Protein AF-A0AAN8YV01-F1 (afdb_monomer_lite)

Organism: NCBI:txid194707

Radius of gyration: 16.95 Å; chains: 1; bounding box: 40×31×40 Å

pLDDT: mean 71.04, std 16.5, range [27.58, 94.31]

Secondary structure (DSSP, 8-state):
--EEEEEEEBS-TTS--EEEEEEE-TT--TTHHHHHHHHHHHHHHHHHHHHHHGGGG--TT----HHHHHHHH-TTPPP-HHHHHHHHHHTTSSSSHHHHHHHHHHHS-HHHH--S-TTTSPBHHHHHHHHHHTT-EEEES-GGGS-TT-TTHHHHHHHHHH-----

InterPro domains:
  IPR052018 PHP domain-containing protein [PTHR42924] (16-151)

Structure (mmCIF, N/CA/C/O backbone):
data_AF-A0AAN8YV01-F1
#
_entry.id   AF-A0AAN8YV01-F1
#
loop_
_atom_site.group_PDB
_atom_site.id
_atom_site.type_symbol
_atom_site.label_atom_id
_atom_site.label_alt_id
_atom_site.label_comp_id
_atom_site.label_asym_id
_atom_site.label_entity_id
_atom_site.label_seq_id
_atom_site.pdbx_PDB_ins_code
_atom_site.Cartn_x
_atom_site.Cartn_y
_atom_site.Cartn_z
_atom_site.occupancy
_atom_site.B_iso_or_equiv
_atom_site.auth_seq_id
_atom_site.auth_comp_id
_atom_site.auth_asym_id
_atom_site.auth_atom_id
_atom_site.pdbx_PDB_model_num
ATOM 1 N N . MET A 1 1 ? -10.410 -17.087 11.597 1.00 59.94 1 MET A N 1
ATOM 2 C CA . MET A 1 1 ? -9.368 -16.566 10.686 1.00 59.94 1 MET A CA 1
ATOM 3 C C . MET A 1 1 ? -9.297 -15.064 10.915 1.00 59.94 1 MET A C 1
ATOM 5 O O . MET A 1 1 ? -10.350 -14.443 10.918 1.00 59.94 1 MET A O 1
ATOM 9 N N . TYR A 1 2 ? -8.123 -14.518 11.230 1.00 68.31 2 TYR A N 1
ATOM 10 C CA . TYR A 1 2 ? -7.942 -13.075 11.437 1.00 68.31 2 TYR A CA 1
ATOM 11 C C . TYR A 1 2 ? -7.810 -12.373 10.084 1.00 68.31 2 TYR A C 1
ATOM 13 O O . TYR A 1 2 ? -7.248 -12.952 9.154 1.00 68.31 2 TYR A O 1
ATOM 21 N N . GLN A 1 3 ? -8.306 -11.142 9.976 1.00 79.94 3 GLN A N 1
ATOM 22 C CA . GLN A 1 3 ? -8.097 -10.321 8.786 1.00 79.94 3 GLN A CA 1
ATOM 23 C C . GLN A 1 3 ? -6.844 -9.465 8.987 1.00 79.94 3 GLN A C 1
ATOM 25 O O . GLN A 1 3 ? -6.754 -8.711 9.957 1.00 79.94 3 GLN A O 1
ATOM 30 N N . LEU A 1 4 ? -5.877 -9.609 8.077 1.00 83.06 4 LEU A N 1
ATOM 31 C CA . LEU A 1 4 ? -4.610 -8.879 8.082 1.00 83.06 4 LEU A CA 1
ATOM 32 C C . LEU A 1 4 ? -4.625 -7.802 6.996 1.00 83.06 4 LEU A C 1
ATOM 34 O O . LEU A 1 4 ? -4.860 -8.102 5.826 1.00 83.06 4 LEU A O 1
ATOM 38 N N . ILE A 1 5 ? -4.328 -6.561 7.373 1.00 82.44 5 ILE A N 1
ATOM 39 C CA . ILE A 1 5 ? -4.247 -5.426 6.450 1.00 82.44 5 ILE A CA 1
ATOM 40 C C . ILE A 1 5 ? -2.871 -4.774 6.597 1.00 82.44 5 ILE A C 1
ATOM 42 O O . ILE A 1 5 ? -2.510 -4.305 7.672 1.00 82.44 5 ILE A O 1
ATOM 46 N N . ASN A 1 6 ? -2.093 -4.737 5.513 1.00 82.94 6 ASN A N 1
ATOM 47 C CA . ASN A 1 6 ? -0.796 -4.058 5.481 1.00 82.94 6 ASN A CA 1
ATOM 48 C C . ASN A 1 6 ? -0.982 -2.599 5.043 1.00 82.94 6 ASN A C 1
ATOM 50 O O . ASN A 1 6 ? -1.390 -2.325 3.912 1.00 82.94 6 ASN A O 1
ATOM 54 N N . LEU A 1 7 ? -0.678 -1.674 5.947 1.00 80.69 7 LEU A N 1
ATOM 55 C CA . LEU A 1 7 ? -0.774 -0.236 5.747 1.00 80.69 7 LEU A CA 1
ATOM 56 C C . LEU A 1 7 ? 0.629 0.350 5.619 1.00 80.69 7 LEU A C 1
ATOM 58 O O . LEU A 1 7 ? 1.485 0.143 6.473 1.00 80.69 7 LEU A O 1
ATOM 62 N N . CYS A 1 8 ? 0.853 1.127 4.565 1.00 78.50 8 CYS A N 1
ATOM 63 C CA . CYS A 1 8 ? 2.058 1.933 4.435 1.00 78.50 8 CYS A CA 1
ATOM 64 C C . CYS A 1 8 ? 1.742 3.346 4.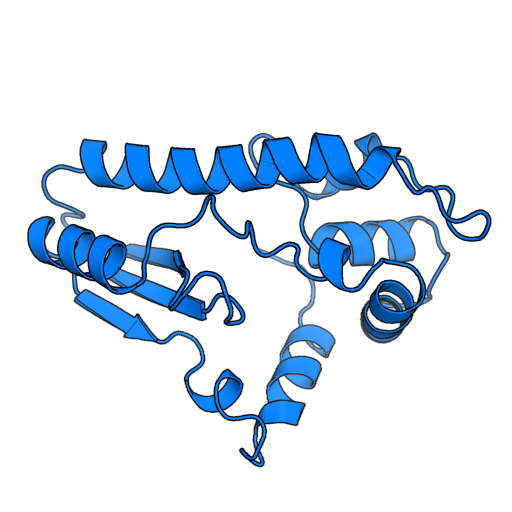934 1.00 78.50 8 CYS A C 1
ATOM 66 O O . CYS A 1 8 ? 0.864 4.002 4.372 1.00 78.50 8 CYS A O 1
ATOM 68 N N . VAL A 1 9 ? 2.443 3.792 5.970 1.00 80.12 9 VAL A N 1
ATOM 69 C CA . VAL A 1 9 ? 2.157 5.009 6.744 1.00 80.12 9 VAL A CA 1
ATOM 70 C C . VAL A 1 9 ? 3.411 5.881 6.855 1.00 80.12 9 VAL A C 1
ATOM 72 O O . VAL A 1 9 ? 4.515 5.424 6.553 1.00 80.12 9 VAL A O 1
ATOM 75 N N . GLU A 1 10 ? 3.252 7.143 7.239 1.00 79.75 10 GLU A N 1
ATOM 76 C CA . GLU A 1 10 ? 4.356 8.102 7.386 1.00 79.75 10 GLU A CA 1
ATOM 77 C C . GLU A 1 10 ? 4.517 8.523 8.846 1.00 79.75 10 GLU A C 1
ATOM 79 O O . GLU A 1 10 ? 3.542 8.867 9.498 1.00 79.75 10 GLU A O 1
ATOM 84 N N . GLU A 1 11 ? 5.742 8.477 9.371 1.00 72.12 11 GLU A N 1
ATOM 85 C CA . GLU A 1 11 ? 6.041 9.000 10.714 1.00 72.12 11 GLU A CA 1
ATOM 86 C C . GLU A 1 11 ? 6.175 10.530 10.684 1.00 72.12 11 GLU A C 1
ATOM 88 O O . GLU A 1 11 ? 5.727 11.237 11.577 1.00 72.12 11 GLU A O 1
ATOM 93 N N . SER A 1 12 ? 6.762 11.066 9.614 1.00 65.31 12 SER A N 1
ATOM 94 C CA . SER A 1 12 ? 6.763 12.496 9.318 1.00 65.31 12 SER A CA 1
ATOM 95 C C . SER A 1 12 ? 7.013 12.720 7.832 1.00 65.31 12 SER A C 1
ATOM 97 O O . SER A 1 12 ? 7.491 11.826 7.127 1.00 65.31 12 SER A O 1
ATOM 99 N N . GLU A 1 13 ? 6.794 13.949 7.360 1.00 56.88 13 GLU A N 1
ATOM 100 C CA . GLU A 1 13 ? 7.113 14.326 5.981 1.00 56.88 13 GLU A CA 1
ATOM 101 C C . GLU A 1 13 ? 8.600 14.165 5.637 1.00 56.88 13 GLU A C 1
ATOM 103 O O . GLU A 1 13 ? 8.947 14.228 4.461 1.00 56.88 13 GLU A O 1
ATOM 108 N N . LEU A 1 14 ? 9.490 13.965 6.617 1.00 48.53 14 LEU A N 1
ATOM 109 C CA . LEU A 1 14 ? 10.942 13.886 6.442 1.00 48.53 14 LEU A CA 1
ATOM 110 C C . LEU A 1 14 ? 11.513 12.459 6.499 1.00 48.53 14 LEU A C 1
ATOM 112 O O . LEU A 1 14 ? 12.652 12.262 6.073 1.00 48.53 14 LEU A O 1
ATOM 116 N N . VAL A 1 15 ? 10.732 11.476 6.953 1.00 60.47 15 VAL A N 1
ATOM 117 C CA . VAL A 1 15 ? 11.187 10.100 7.218 1.00 60.47 15 VAL A CA 1
ATOM 118 C C . VAL A 1 15 ? 10.677 9.135 6.143 1.00 60.47 15 VAL A C 1
ATOM 120 O O . VAL A 1 15 ? 9.657 9.369 5.491 1.00 60.47 15 VAL A O 1
ATOM 123 N N . GLU A 1 16 ? 11.424 8.055 5.900 1.00 63.16 16 GLU A N 1
ATOM 124 C CA . GLU A 1 16 ? 10.964 6.992 5.008 1.00 63.16 16 GLU A CA 1
ATOM 125 C C . GLU A 1 16 ? 9.678 6.352 5.555 1.00 63.16 16 GLU A C 1
ATOM 127 O O . GLU A 1 16 ? 9.561 6.101 6.751 1.00 63.16 16 GLU A O 1
ATOM 132 N N . PRO A 1 17 ? 8.689 6.076 4.695 1.00 71.50 17 PRO A N 1
ATOM 133 C CA . PRO A 1 17 ? 7.427 5.526 5.152 1.00 71.50 17 PRO A CA 1
ATOM 134 C C . PRO A 1 17 ? 7.602 4.107 5.687 1.00 71.50 17 PRO A C 1
ATOM 136 O O . PRO A 1 17 ? 8.319 3.287 5.108 1.00 71.50 17 PRO A O 1
ATOM 139 N N . VAL A 1 18 ? 6.864 3.803 6.746 1.00 77.12 18 VAL A N 1
ATOM 140 C CA . VAL A 1 18 ? 6.913 2.524 7.448 1.00 77.12 18 VAL A CA 1
ATOM 141 C C . VAL A 1 18 ? 5.693 1.675 7.109 1.00 77.12 18 VAL A C 1
ATOM 143 O O . VAL A 1 18 ? 4.671 2.171 6.634 1.00 77.12 18 VAL A O 1
ATOM 146 N N . HIS A 1 19 ? 5.797 0.368 7.321 1.00 81.31 19 HIS A N 1
ATOM 147 C CA . HIS A 1 19 ? 4.681 -0.554 7.134 1.00 81.31 19 HIS A CA 1
ATOM 148 C C . HIS A 1 19 ? 4.161 -1.020 8.486 1.00 81.31 19 HIS A C 1
ATOM 150 O O . HIS A 1 19 ? 4.920 -1.599 9.259 1.00 81.31 19 HIS A O 1
ATOM 156 N N . ILE A 1 20 ? 2.873 -0.817 8.747 1.00 86.69 20 ILE A N 1
ATOM 157 C CA . ILE A 1 20 ? 2.178 -1.374 9.907 1.00 86.69 20 ILE A CA 1
ATOM 158 C C . ILE A 1 20 ? 1.191 -2.450 9.448 1.00 86.69 20 ILE A C 1
ATOM 160 O O . ILE A 1 20 ? 0.563 -2.350 8.394 1.00 86.69 20 ILE A O 1
ATOM 164 N N . LEU A 1 21 ? 1.068 -3.503 10.241 1.00 89.38 21 LEU A N 1
ATOM 165 C CA . LEU A 1 21 ? 0.111 -4.581 10.075 1.00 89.38 21 LEU A CA 1
ATOM 166 C C . LEU A 1 21 ? -1.054 -4.341 11.026 1.00 89.38 21 LEU A C 1
ATOM 168 O O . LEU A 1 21 ? -0.854 -4.304 12.236 1.00 89.38 21 LEU A O 1
ATOM 172 N N . ALA A 1 22 ? -2.251 -4.188 10.474 1.00 91.94 22 ALA A N 1
ATOM 173 C CA . ALA A 1 22 ? -3.493 -4.115 11.222 1.00 91.94 22 ALA A CA 1
ATOM 174 C C . ALA A 1 22 ? -4.155 -5.494 11.256 1.00 91.94 22 ALA A C 1
ATOM 176 O O . ALA A 1 22 ? -4.388 -6.109 10.211 1.00 91.94 22 ALA A O 1
ATOM 177 N N . PHE A 1 23 ? -4.464 -5.961 12.458 1.00 92.06 23 PHE A N 1
ATOM 178 C CA . PHE A 1 23 ? -5.104 -7.244 12.702 1.00 92.06 23 PHE A CA 1
ATOM 179 C C . PHE A 1 23 ? -6.513 -7.033 13.237 1.00 92.06 23 PHE A C 1
ATOM 181 O O . PHE A 1 23 ? -6.711 -6.301 14.207 1.00 92.06 23 PHE A O 1
ATOM 188 N N . TYR A 1 24 ? -7.472 -7.734 12.642 1.00 91.94 24 TYR A N 1
ATOM 189 C CA . TYR A 1 24 ? -8.857 -7.776 13.098 1.00 91.94 24 TYR A CA 1
ATOM 190 C C . TYR A 1 24 ? -9.282 -9.203 13.405 1.00 91.94 24 TYR A C 1
ATOM 192 O O . TYR A 1 24 ? -8.779 -10.167 12.818 1.00 91.94 24 TYR A O 1
ATOM 200 N N . SER A 1 25 ? -10.254 -9.328 14.309 1.00 88.06 25 SER A N 1
ATOM 201 C CA . SER A 1 25 ? -10.942 -10.595 14.560 1.00 88.06 25 SER A CA 1
ATOM 202 C C . SER A 1 25 ? -11.638 -11.117 13.293 1.00 88.06 25 SER A C 1
ATOM 204 O O . SER A 1 25 ? -11.723 -10.431 12.274 1.00 88.06 25 SER A O 1
ATOM 206 N N . SER A 1 26 ? -12.200 -12.323 13.363 1.00 85.50 26 SER A N 1
ATOM 207 C CA . SER A 1 26 ? -12.978 -12.906 12.261 1.00 85.50 26 SER A CA 1
ATOM 208 C C . SER A 1 26 ? -14.196 -12.082 11.834 1.00 85.50 26 SER A C 1
ATOM 210 O O . SER A 1 26 ? -14.735 -12.331 10.762 1.00 85.50 26 SER A O 1
ATOM 212 N N . TRP A 1 27 ? -14.628 -11.128 12.658 1.00 84.12 27 TRP A N 1
ATOM 213 C CA . TRP A 1 27 ? -15.752 -10.235 12.375 1.00 84.12 27 TRP A CA 1
ATOM 214 C C . TRP A 1 27 ? -15.343 -8.969 11.608 1.00 84.12 27 TRP A C 1
ATOM 216 O O . TRP A 1 27 ? -16.212 -8.208 11.194 1.00 84.12 27 TRP A O 1
ATOM 226 N N . GLY A 1 28 ? -14.039 -8.761 11.385 1.00 86.88 28 GLY A N 1
ATOM 227 C CA . GLY A 1 28 ? -13.513 -7.620 10.640 1.00 86.88 28 GLY A CA 1
ATOM 228 C C . GLY A 1 28 ? -13.594 -6.283 11.395 1.00 86.88 28 GLY A C 1
ATOM 229 O O . GLY A 1 28 ? -13.889 -6.258 12.594 1.00 86.88 28 GLY A O 1
ATOM 230 N N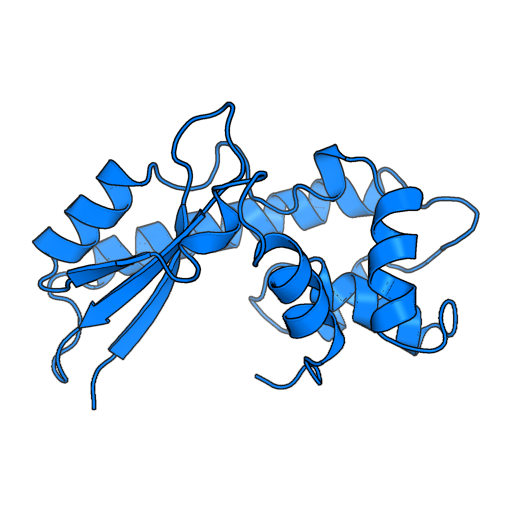 . PRO A 1 29 ? -13.280 -5.167 10.713 1.00 89.62 29 PRO A N 1
ATOM 231 C CA . PRO A 1 29 ? -13.371 -3.824 11.274 1.00 89.62 29 PRO A CA 1
ATOM 232 C C . PRO A 1 29 ? -14.824 -3.396 11.493 1.00 89.62 29 PRO A C 1
ATOM 234 O O . PRO A 1 29 ? -15.657 -3.452 10.586 1.00 89.62 29 PRO A O 1
ATOM 237 N N . THR A 1 30 ? -15.109 -2.859 12.676 1.00 86.81 30 THR A N 1
ATOM 238 C CA . THR A 1 30 ? -16.294 -2.015 12.872 1.00 86.81 30 THR A CA 1
ATOM 239 C C . THR A 1 30 ? -16.111 -0.730 12.061 1.00 86.81 30 THR A C 1
ATOM 241 O O . THR A 1 30 ? -15.000 -0.222 11.974 1.00 86.81 30 THR A O 1
ATOM 244 N N . ARG A 1 31 ? -17.165 -0.199 11.426 1.00 87.00 31 ARG A N 1
ATOM 245 C CA . ARG A 1 31 ? -17.068 0.990 10.543 1.00 87.00 31 ARG A CA 1
ATOM 246 C C . ARG A 1 31 ? -16.058 0.818 9.395 1.00 87.00 31 ARG A C 1
ATOM 248 O O . ARG A 1 31 ? -15.229 1.690 9.133 1.00 87.00 31 ARG A O 1
ATOM 255 N N . SER A 1 32 ? -16.162 -0.304 8.680 1.00 86.06 32 SER A N 1
ATOM 256 C CA . SER A 1 32 ? -15.301 -0.644 7.536 1.00 86.06 32 SER A CA 1
ATOM 257 C C . SER A 1 32 ? -15.193 0.473 6.491 1.00 86.06 32 SER A C 1
ATOM 259 O O . SER A 1 32 ? -14.134 0.650 5.902 1.00 86.06 32 SER A O 1
ATOM 261 N N . GLU A 1 33 ? -16.238 1.284 6.318 1.00 90.00 33 GLU A N 1
ATOM 262 C CA . GLU A 1 33 ? -16.264 2.411 5.381 1.00 90.00 33 GLU A CA 1
ATOM 263 C C . GLU A 1 33 ? -15.170 3.463 5.636 1.00 90.00 33 GLU A C 1
ATOM 265 O O . GLU A 1 33 ? -14.619 4.021 4.686 1.00 90.00 33 GLU A O 1
ATOM 270 N N . GLU A 1 34 ? -14.845 3.762 6.899 1.00 88.69 34 GLU A N 1
ATOM 271 C CA . GLU A 1 34 ? -13.786 4.726 7.235 1.00 88.69 34 GLU A CA 1
ATOM 272 C C . GLU A 1 34 ? -12.405 4.163 6.870 1.00 88.69 34 GLU A C 1
ATOM 274 O O . GLU A 1 34 ? -11.570 4.857 6.280 1.00 88.69 34 GLU A O 1
ATOM 279 N N . LEU A 1 35 ? -12.192 2.874 7.149 1.00 86.69 35 LEU A N 1
ATOM 280 C CA . LEU A 1 35 ? -10.969 2.164 6.789 1.00 86.69 35 LEU A CA 1
ATOM 281 C C . LEU A 1 35 ? -10.827 2.026 5.267 1.00 86.69 35 LEU A C 1
ATOM 283 O O . LEU A 1 35 ? -9.743 2.240 4.725 1.00 86.69 35 LEU A O 1
ATOM 287 N N . ASP A 1 36 ? -11.918 1.741 4.561 1.00 87.94 36 ASP A N 1
ATOM 288 C CA . ASP A 1 36 ? -11.940 1.644 3.104 1.00 87.94 36 ASP A CA 1
ATOM 289 C C . ASP A 1 36 ? -11.618 2.983 2.441 1.00 87.94 36 ASP A C 1
ATOM 291 O O . ASP A 1 36 ? -10.837 3.015 1.487 1.00 87.94 36 ASP A O 1
ATOM 295 N N . LYS A 1 37 ? -12.133 4.099 2.977 1.00 88.56 37 LYS A N 1
ATOM 296 C CA . LYS A 1 37 ? -11.768 5.453 2.529 1.00 88.56 37 LYS A CA 1
ATOM 297 C C . LYS A 1 37 ? -10.278 5.726 2.716 1.00 88.56 37 LYS A C 1
ATOM 299 O O . LYS A 1 37 ? -9.638 6.250 1.802 1.00 88.56 37 LYS A O 1
ATOM 304 N N . LEU A 1 38 ? -9.706 5.346 3.862 1.00 86.12 38 LEU A N 1
ATOM 305 C CA . LEU A 1 38 ? -8.270 5.495 4.101 1.00 86.12 38 LEU A CA 1
ATOM 306 C C . LEU A 1 38 ? -7.453 4.665 3.101 1.00 86.12 38 LEU A C 1
ATOM 308 O O . LEU A 1 38 ? -6.527 5.173 2.465 1.00 86.12 38 LEU A O 1
ATOM 312 N N . LEU A 1 39 ? -7.813 3.394 2.926 1.00 83.38 39 LEU A N 1
ATOM 313 C CA . LEU A 1 39 ? -7.133 2.500 1.996 1.00 83.38 39 LEU A CA 1
ATOM 314 C C . LEU A 1 39 ? -7.267 2.971 0.543 1.00 83.38 39 LEU A C 1
ATOM 316 O O . LEU A 1 39 ? -6.319 2.814 -0.228 1.00 83.38 39 LEU A O 1
ATOM 320 N N . ALA A 1 40 ? -8.415 3.534 0.161 1.00 83.38 40 ALA A N 1
ATOM 321 C CA . ALA A 1 40 ? -8.628 4.135 -1.151 1.00 83.38 40 ALA A CA 1
ATOM 322 C C . ALA A 1 40 ? -7.716 5.351 -1.350 1.00 83.38 40 ALA A C 1
ATOM 324 O O . ALA A 1 40 ? -6.991 5.394 -2.338 1.00 83.38 40 ALA A O 1
ATOM 325 N N . LYS A 1 41 ? -7.631 6.262 -0.369 1.00 82.38 41 LYS A N 1
ATOM 326 C CA . LYS A 1 41 ? -6.718 7.418 -0.415 1.00 82.38 41 LYS A CA 1
ATOM 327 C C . LYS A 1 41 ? -5.262 6.995 -0.632 1.00 82.38 41 LYS A C 1
ATOM 329 O O . LYS A 1 41 ? -4.575 7.575 -1.473 1.00 82.38 41 LYS A O 1
ATOM 334 N N . ILE A 1 42 ? -4.804 5.955 0.073 1.00 79.06 42 ILE A N 1
ATOM 335 C CA . ILE A 1 42 ? -3.457 5.394 -0.115 1.00 79.06 42 ILE A CA 1
ATOM 336 C C . ILE A 1 42 ? -3.302 4.859 -1.546 1.00 79.06 42 ILE A C 1
ATOM 338 O O . ILE A 1 42 ? -2.344 5.207 -2.234 1.00 79.06 42 ILE A O 1
ATOM 342 N N . ARG A 1 43 ? -4.243 4.031 -2.018 1.00 76.38 43 ARG A N 1
ATOM 343 C CA . ARG A 1 43 ? -4.206 3.442 -3.369 1.00 76.38 43 ARG A CA 1
ATOM 344 C C . ARG A 1 43 ? -4.184 4.513 -4.460 1.00 76.38 43 ARG A C 1
ATOM 346 O O . ARG A 1 43 ? -3.332 4.450 -5.347 1.00 76.38 43 ARG A O 1
ATOM 353 N N . ASP A 1 44 ? -5.060 5.504 -4.360 1.00 77.81 44 ASP A N 1
ATOM 354 C CA . ASP A 1 44 ? -5.212 6.584 -5.332 1.00 77.81 44 ASP A CA 1
ATOM 355 C C . ASP A 1 44 ? -3.987 7.497 -5.349 1.00 77.81 44 ASP A C 1
ATOM 357 O O . ASP A 1 44 ? -3.476 7.817 -6.423 1.00 77.81 44 ASP A O 1
ATOM 361 N N . GLY A 1 45 ? -3.448 7.851 -4.176 1.00 73.25 45 GLY A N 1
ATOM 362 C CA . GLY A 1 45 ? -2.202 8.613 -4.068 1.00 73.25 45 GLY A CA 1
ATOM 363 C C . GLY A 1 45 ? -1.036 7.903 -4.758 1.00 73.25 45 GLY A C 1
ATOM 364 O O . GLY A 1 45 ? -0.284 8.510 -5.529 1.00 73.25 45 GLY A O 1
ATOM 365 N N . CYS A 1 46 ? -0.931 6.588 -4.565 1.00 71.62 46 CYS A N 1
ATOM 366 C CA . CYS A 1 46 ? 0.090 5.783 -5.221 1.00 71.62 46 CYS A CA 1
ATOM 367 C C . CYS A 1 46 ? -0.148 5.651 -6.740 1.00 71.62 46 CYS A C 1
ATOM 369 O O . CYS A 1 46 ? 0.806 5.726 -7.517 1.00 71.62 46 CYS A O 1
ATOM 371 N N . TYR A 1 47 ? -1.402 5.525 -7.189 1.00 72.06 47 TYR A N 1
ATOM 372 C CA . TYR A 1 47 ? -1.750 5.452 -8.612 1.00 72.06 47 TYR A CA 1
ATOM 373 C C . TYR A 1 47 ? -1.490 6.775 -9.350 1.00 72.06 47 TYR A C 1
ATOM 375 O O . TYR A 1 47 ? -0.842 6.786 -10.400 1.00 72.06 47 TYR A O 1
ATOM 383 N N . LEU A 1 48 ? -1.932 7.904 -8.787 1.00 70.88 48 LEU A N 1
ATOM 384 C CA . LEU A 1 48 ? -1.711 9.243 -9.343 1.00 70.88 48 LEU A CA 1
ATOM 385 C C . LEU A 1 48 ? -0.218 9.546 -9.488 1.00 70.88 48 LEU A C 1
ATOM 387 O O . LEU A 1 48 ? 0.217 10.077 -10.511 1.00 70.88 48 LEU A O 1
ATOM 391 N N . ARG A 1 49 ? 0.595 9.169 -8.496 1.00 66.50 49 ARG A N 1
ATOM 392 C CA . ARG A 1 49 ? 2.043 9.392 -8.545 1.00 66.50 49 ARG A CA 1
ATOM 393 C C . ARG A 1 49 ? 2.733 8.474 -9.553 1.00 66.50 49 ARG A C 1
ATOM 395 O O . ARG A 1 49 ? 3.567 8.962 -10.313 1.00 66.50 49 ARG A O 1
ATOM 402 N N . ALA A 1 50 ? 2.342 7.201 -9.645 1.00 65.81 50 ALA A N 1
ATOM 403 C CA . ALA A 1 50 ? 2.830 6.304 -10.695 1.00 65.81 50 ALA A CA 1
ATOM 404 C C . ALA A 1 50 ? 2.524 6.856 -12.101 1.00 65.81 50 ALA A C 1
ATOM 406 O O . ALA A 1 50 ? 3.411 6.901 -12.953 1.00 65.81 50 ALA A O 1
ATOM 407 N N . LYS A 1 51 ? 1.306 7.372 -12.316 1.00 68.94 51 LYS A N 1
ATOM 408 C CA . LYS A 1 51 ? 0.905 8.015 -13.576 1.00 68.94 51 LYS A CA 1
ATOM 409 C C . LYS A 1 51 ? 1.714 9.278 -13.888 1.00 68.94 51 LYS A C 1
ATOM 411 O O . LYS A 1 51 ? 2.018 9.524 -15.048 1.00 68.94 51 LYS A O 1
ATOM 416 N N . ASN A 1 52 ? 2.066 10.073 -12.879 1.00 65.31 52 ASN A N 1
ATOM 417 C CA . ASN A 1 52 ? 2.746 11.357 -13.074 1.00 65.31 52 ASN A CA 1
ATOM 418 C C . ASN A 1 52 ? 4.273 11.253 -13.180 1.00 65.31 52 ASN A C 1
ATOM 420 O O . ASN A 1 52 ? 4.892 12.124 -13.791 1.00 65.31 52 ASN A O 1
ATOM 424 N N . VAL A 1 53 ? 4.887 10.245 -12.555 1.00 61.09 53 VAL A N 1
ATOM 425 C CA . VAL A 1 53 ? 6.350 10.137 -12.453 1.00 61.09 53 VAL A CA 1
ATOM 426 C C . VAL A 1 53 ? 6.937 9.229 -13.530 1.00 61.09 53 VAL A C 1
ATOM 428 O O . VAL A 1 53 ? 7.951 9.590 -14.120 1.00 61.09 53 VAL A O 1
ATOM 431 N N . VAL A 1 54 ? 6.296 8.100 -13.847 1.00 59.72 54 VAL A N 1
ATOM 432 C CA . VAL A 1 54 ? 6.835 7.145 -14.833 1.00 59.72 54 VAL A CA 1
ATOM 433 C C . VAL A 1 54 ? 7.007 7.761 -16.234 1.00 59.72 54 VAL A C 1
ATOM 435 O O . VAL A 1 54 ? 8.056 7.544 -16.831 1.00 59.72 54 VAL A O 1
ATOM 438 N N . PRO A 1 55 ? 6.086 8.599 -16.760 1.00 56.31 55 PRO A N 1
ATOM 439 C CA . PRO A 1 55 ? 6.270 9.205 -18.082 1.00 56.31 55 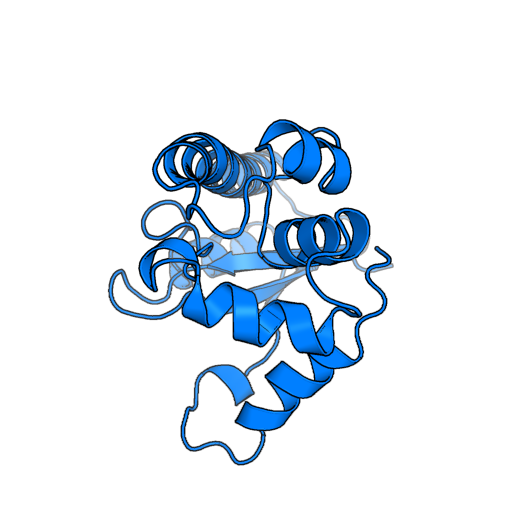PRO A CA 1
ATOM 440 C C . PRO A 1 55 ? 7.343 10.300 -18.131 1.00 56.31 55 PRO A C 1
ATOM 442 O O . PRO A 1 55 ? 7.843 10.614 -19.207 1.00 56.31 55 PRO A O 1
ATOM 445 N N . LYS A 1 56 ? 7.690 10.921 -16.992 1.00 52.97 56 LYS A N 1
ATOM 446 C CA . LYS A 1 56 ? 8.578 12.098 -16.953 1.00 52.97 56 LYS A CA 1
ATOM 447 C C . LYS A 1 56 ? 10.059 11.759 -17.116 1.00 52.97 56 LYS A C 1
ATOM 449 O O . LYS A 1 56 ? 10.865 12.675 -17.261 1.00 52.97 56 LYS A O 1
ATOM 454 N N . ARG A 1 57 ? 10.441 10.480 -17.073 1.00 52.25 57 ARG A N 1
ATOM 455 C CA . ARG A 1 57 ? 11.853 10.090 -17.121 1.00 52.25 57 ARG A CA 1
ATOM 456 C C . ARG A 1 57 ? 12.031 8.681 -17.688 1.00 52.25 57 ARG A C 1
ATOM 458 O O . ARG A 1 57 ? 12.512 7.786 -17.002 1.00 52.25 57 ARG A O 1
ATOM 465 N N . ASN A 1 58 ? 11.671 8.494 -18.960 1.00 51.97 58 ASN A N 1
ATOM 466 C CA . ASN A 1 58 ? 12.236 7.396 -19.748 1.00 51.97 58 ASN A CA 1
ATOM 467 C C . ASN A 1 58 ? 13.744 7.649 -19.844 1.00 51.97 58 ASN A C 1
ATOM 469 O O . ASN A 1 58 ? 14.193 8.462 -20.650 1.00 51.97 58 ASN A O 1
ATOM 473 N N . SER A 1 59 ? 14.521 7.016 -18.965 1.00 53.19 59 SER A N 1
ATOM 474 C CA . SER A 1 59 ? 15.971 6.994 -19.116 1.00 53.19 59 SER A CA 1
ATOM 475 C C . SER A 1 59 ? 16.282 6.377 -20.484 1.00 53.19 59 SER A C 1
ATOM 477 O O . SER A 1 59 ? 15.692 5.342 -20.808 1.00 53.19 59 SER A O 1
ATOM 479 N N . PRO A 1 60 ? 17.171 6.973 -21.298 1.00 54.66 60 PRO A N 1
ATOM 480 C CA . PRO A 1 60 ? 17.451 6.498 -22.656 1.00 54.66 60 PRO A CA 1
ATOM 481 C C . PRO A 1 60 ? 17.888 5.024 -22.708 1.00 54.66 60 PRO A C 1
ATOM 483 O O . PRO A 1 60 ? 17.719 4.374 -23.733 1.00 54.66 60 PRO A O 1
ATOM 486 N N . ASN A 1 61 ? 18.374 4.479 -21.589 1.00 56.84 61 ASN A N 1
ATOM 487 C CA . ASN A 1 61 ? 18.832 3.096 -21.482 1.00 56.84 61 ASN A CA 1
ATOM 488 C C . ASN A 1 61 ? 17.718 2.079 -21.151 1.00 56.84 61 ASN A C 1
ATOM 490 O O . ASN A 1 61 ? 17.967 0.883 -21.250 1.00 56.84 61 ASN A O 1
ATOM 494 N N . TYR A 1 62 ? 16.511 2.516 -20.759 1.00 61.97 62 TYR A N 1
ATOM 495 C CA . TYR A 1 62 ? 15.425 1.622 -20.316 1.00 61.97 62 TYR A CA 1
ATOM 496 C C . TYR A 1 62 ? 14.045 2.099 -20.801 1.00 61.97 62 TYR A C 1
ATOM 498 O O . TYR A 1 62 ? 13.228 2.565 -20.001 1.00 61.97 62 TYR A O 1
ATOM 506 N N . PRO A 1 63 ? 13.753 2.004 -22.110 1.00 61.72 63 PRO A N 1
ATOM 507 C CA . PRO A 1 63 ? 12.487 2.448 -22.684 1.00 61.72 63 PRO A CA 1
ATOM 508 C C . PRO A 1 63 ? 11.346 1.441 -22.428 1.00 61.72 63 PRO A C 1
ATOM 510 O O . PRO A 1 63 ? 10.791 0.868 -23.364 1.00 61.72 63 PRO A O 1
ATOM 513 N N . PHE A 1 64 ? 10.952 1.222 -21.169 1.00 67.88 64 PHE A N 1
ATOM 514 C CA . PHE A 1 64 ? 9.739 0.455 -20.858 1.00 67.88 64 PHE A CA 1
ATOM 515 C C . PHE A 1 64 ? 8.517 1.375 -20.728 1.00 67.88 64 PHE A C 1
ATOM 517 O O . PHE A 1 64 ? 8.569 2.454 -20.143 1.00 67.88 64 PHE A O 1
ATOM 524 N N . LYS A 1 65 ? 7.377 0.949 -21.282 1.00 71.44 65 LYS A N 1
ATOM 525 C CA . LYS A 1 65 ? 6.122 1.716 -21.229 1.00 71.44 65 LYS A CA 1
ATOM 526 C C . LYS A 1 65 ? 5.453 1.558 -19.863 1.00 71.44 65 LYS A C 1
ATOM 528 O O . LYS A 1 65 ? 5.324 0.437 -19.373 1.00 71.44 65 LYS A O 1
ATOM 533 N N . LEU A 1 66 ? 4.921 2.650 -19.302 1.00 69.50 66 LEU A N 1
ATOM 534 C CA . LEU A 1 66 ? 4.089 2.611 -18.086 1.00 69.50 66 LEU A CA 1
ATOM 535 C C . LEU A 1 66 ? 2.946 1.592 -18.210 1.00 69.50 66 LEU A C 1
ATOM 537 O O . LEU A 1 66 ? 2.657 0.877 -17.260 1.00 69.50 66 LEU A O 1
ATOM 541 N N . GLU A 1 67 ? 2.351 1.478 -19.397 1.00 77.81 67 GLU A N 1
ATOM 542 C CA . GLU A 1 67 ? 1.299 0.503 -19.709 1.00 77.81 67 GLU A CA 1
ATOM 543 C C . GLU A 1 67 ? 1.707 -0.938 -19.374 1.00 77.81 67 GLU A C 1
ATOM 545 O O . GLU A 1 67 ? 0.899 -1.700 -18.846 1.00 77.81 67 GLU A O 1
ATOM 550 N N . HIS A 1 68 ? 2.966 -1.307 -19.629 1.00 80.81 68 HIS A N 1
ATOM 551 C CA . HIS A 1 68 ? 3.480 -2.639 -19.324 1.00 80.81 68 HIS A CA 1
ATOM 552 C C . HIS A 1 68 ? 3.605 -2.854 -17.810 1.00 80.81 68 HIS A C 1
ATOM 554 O O . HIS A 1 68 ? 3.158 -3.877 -17.297 1.00 80.81 68 HIS A O 1
ATOM 560 N N . VAL A 1 69 ? 4.099 -1.854 -17.075 1.00 79.38 69 VAL A N 1
ATOM 561 C CA . VAL A 1 69 ? 4.188 -1.905 -15.605 1.00 79.38 69 VAL A CA 1
ATOM 562 C C . VAL A 1 69 ? 2.798 -1.967 -14.967 1.00 79.38 69 VAL A C 1
ATOM 564 O O . VAL A 1 69 ? 2.578 -2.730 -14.030 1.00 79.38 69 VAL A O 1
ATOM 567 N N . THR A 1 70 ? 1.837 -1.193 -15.475 1.00 78.50 70 THR A N 1
ATOM 568 C CA . THR A 1 70 ? 0.445 -1.231 -15.010 1.00 78.50 70 THR A CA 1
ATOM 569 C C . THR A 1 70 ? -0.212 -2.573 -15.323 1.00 78.50 70 THR A C 1
ATOM 571 O O . THR A 1 70 ? -0.960 -3.088 -14.494 1.00 78.50 70 THR A O 1
ATOM 574 N N . LYS A 1 71 ? 0.098 -3.180 -16.477 1.00 85.31 71 LYS A N 1
ATOM 575 C CA . LYS A 1 71 ? -0.365 -4.532 -16.814 1.00 85.31 71 LYS A CA 1
ATOM 576 C C . LYS A 1 71 ? 0.170 -5.571 -15.826 1.00 85.31 71 LYS A C 1
ATOM 578 O O . LYS A 1 71 ? -0.608 -6.404 -15.378 1.00 85.31 71 LYS A O 1
ATOM 583 N N . ILE A 1 72 ? 1.453 -5.489 -15.467 1.00 83.69 72 ILE A N 1
ATOM 584 C CA . ILE A 1 72 ? 2.079 -6.369 -14.467 1.00 83.69 72 ILE A CA 1
ATOM 585 C C . ILE A 1 72 ? 1.469 -6.155 -13.077 1.00 83.69 72 ILE A C 1
ATOM 587 O O . ILE A 1 72 ? 1.231 -7.121 -12.363 1.00 83.69 72 ILE A O 1
ATOM 591 N N . ALA A 1 73 ? 1.194 -4.907 -12.688 1.00 80.50 73 ALA A N 1
ATOM 592 C CA . ALA A 1 73 ? 0.579 -4.602 -11.395 1.00 80.50 73 ALA A CA 1
ATOM 593 C C . ALA A 1 73 ? -0.837 -5.189 -11.263 1.00 80.50 73 ALA A C 1
ATOM 595 O O . ALA A 1 73 ? -1.233 -5.612 -10.181 1.00 80.50 73 ALA A O 1
ATOM 596 N N . GLY A 1 74 ? -1.594 -5.223 -12.361 1.00 80.69 74 GLY A N 1
ATOM 597 C CA . GLY A 1 74 ? -2.975 -5.691 -12.379 1.00 80.69 74 GLY A CA 1
ATOM 598 C C . GLY A 1 74 ? -3.999 -4.576 -12.141 1.00 80.69 74 GLY A C 1
ATOM 599 O O . GLY A 1 74 ? -3.686 -3.437 -11.781 1.00 80.69 74 GLY A O 1
ATOM 600 N N . LYS A 1 75 ? -5.275 -4.892 -12.391 1.00 77.25 75 LYS A N 1
ATOM 601 C CA . LYS A 1 75 ? -6.371 -3.913 -12.341 1.00 77.25 75 LYS A CA 1
ATOM 602 C C . LYS A 1 75 ? -6.580 -3.405 -10.911 1.00 77.25 75 LYS A C 1
ATOM 604 O O . LYS A 1 75 ? -6.800 -4.190 -9.998 1.00 77.25 75 LYS A O 1
ATOM 609 N N . GLY A 1 76 ? -6.563 -2.083 -10.734 1.00 69.00 76 GLY A N 1
ATOM 610 C CA . GLY A 1 76 ? -6.771 -1.445 -9.428 1.00 69.00 76 GLY A CA 1
ATOM 611 C C . GLY A 1 76 ? -5.554 -1.491 -8.498 1.00 69.00 76 GLY A C 1
ATOM 612 O O . GLY A 1 76 ? -5.649 -1.053 -7.353 1.00 69.00 76 GLY A O 1
ATOM 613 N N . VAL A 1 77 ? -4.408 -1.983 -8.978 1.00 72.88 77 VAL A N 1
ATOM 614 C CA . VAL A 1 77 ? -3.155 -2.006 -8.223 1.00 72.88 77 VAL A CA 1
ATOM 615 C C . VAL A 1 77 ? -2.256 -0.881 -8.718 1.00 72.88 77 VAL A C 1
ATOM 617 O O . VAL A 1 77 ? -1.943 -0.771 -9.903 1.00 72.88 77 VAL A O 1
ATOM 620 N N . ALA A 1 78 ? -1.820 -0.024 -7.798 1.00 70.06 78 ALA A N 1
ATOM 621 C CA . ALA A 1 78 ? -0.842 1.004 -8.122 1.00 70.06 78 ALA A CA 1
ATOM 622 C C . ALA A 1 78 ? 0.515 0.358 -8.485 1.00 70.06 78 ALA A C 1
ATOM 624 O O . ALA A 1 78 ? 1.004 -0.488 -7.726 1.00 70.06 78 ALA A O 1
ATOM 625 N N . PRO A 1 79 ? 1.158 0.761 -9.598 1.00 72.69 79 PRO A N 1
ATOM 626 C CA . PRO A 1 79 ? 2.528 0.368 -9.912 1.00 72.69 79 PRO A CA 1
ATOM 627 C C . PRO A 1 79 ? 3.499 0.672 -8.761 1.00 72.69 79 PRO A C 1
ATOM 629 O O . PRO A 1 79 ? 3.396 1.700 -8.095 1.00 72.69 79 PRO A O 1
ATOM 632 N N . ARG A 1 80 ? 4.450 -0.235 -8.519 1.00 72.12 80 ARG A N 1
ATOM 633 C CA . ARG A 1 80 ? 5.418 -0.200 -7.408 1.00 72.12 80 ARG A CA 1
ATOM 634 C C . ARG A 1 80 ? 6.772 -0.723 -7.892 1.00 72.12 80 ARG A C 1
ATOM 636 O O . ARG A 1 80 ? 6.877 -1.214 -9.014 1.00 72.12 80 ARG A O 1
ATOM 643 N N . ARG A 1 81 ? 7.802 -0.646 -7.038 1.00 72.69 81 ARG A N 1
ATOM 644 C CA . ARG A 1 81 ? 9.189 -1.023 -7.374 1.00 72.69 81 ARG A CA 1
ATOM 645 C C . ARG A 1 81 ? 9.295 -2.468 -7.858 1.00 72.69 81 ARG A C 1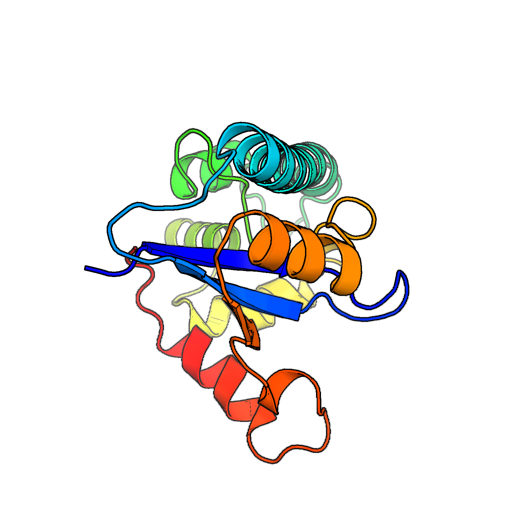
ATOM 647 O O . ARG A 1 81 ? 9.983 -2.722 -8.834 1.00 72.69 81 ARG A O 1
ATOM 654 N N . ASN A 1 82 ? 8.555 -3.384 -7.236 1.00 75.75 82 ASN A N 1
ATOM 655 C CA . ASN A 1 82 ? 8.485 -4.787 -7.648 1.00 75.75 82 ASN A CA 1
ATOM 656 C C . ASN A 1 82 ? 7.890 -4.949 -9.060 1.00 75.75 82 ASN A C 1
ATOM 658 O O . ASN A 1 82 ? 8.420 -5.722 -9.849 1.00 75.75 82 ASN A O 1
ATOM 662 N N . HIS A 1 83 ? 6.841 -4.193 -9.407 1.00 80.62 83 HIS A N 1
ATOM 663 C CA . HIS A 1 83 ? 6.245 -4.236 -10.749 1.00 80.62 83 HIS A CA 1
ATOM 664 C C . HIS A 1 83 ? 7.207 -3.682 -11.809 1.00 80.62 83 HIS A C 1
ATOM 666 O O . HIS A 1 83 ? 7.296 -4.230 -12.901 1.00 80.62 83 HIS A O 1
ATOM 672 N N . VAL A 1 84 ? 7.961 -2.626 -11.478 1.00 77.12 84 VAL A N 1
ATOM 673 C CA . VAL A 1 84 ? 9.007 -2.080 -12.361 1.00 77.12 84 VAL A CA 1
ATOM 674 C C . VAL A 1 84 ? 10.152 -3.078 -12.531 1.00 77.12 84 VAL A C 1
ATOM 676 O O . VAL A 1 84 ? 10.552 -3.349 -13.656 1.00 77.12 84 VAL A O 1
ATOM 679 N N . ALA A 1 85 ? 10.635 -3.680 -11.442 1.00 79.62 85 ALA A N 1
ATOM 680 C CA . ALA A 1 85 ? 11.678 -4.705 -11.484 1.00 79.62 85 ALA A CA 1
ATOM 681 C C . ALA A 1 85 ? 11.263 -5.884 -12.363 1.00 79.62 85 ALA A C 1
ATOM 683 O O . ALA A 1 85 ? 12.031 -6.334 -13.210 1.00 79.62 85 ALA A O 1
ATOM 684 N N . ARG A 1 86 ? 10.011 -6.326 -12.221 1.00 83.88 86 ARG A N 1
ATOM 685 C CA . ARG A 1 86 ? 9.461 -7.390 -13.050 1.00 83.88 86 ARG A CA 1
ATOM 686 C C . ARG A 1 86 ? 9.374 -6.989 -14.521 1.00 83.88 86 ARG A C 1
ATOM 688 O O . ARG A 1 86 ? 9.773 -7.777 -15.368 1.00 83.88 86 ARG A O 1
ATOM 695 N N . ALA A 1 87 ? 8.946 -5.762 -14.814 1.00 84.00 87 ALA A N 1
ATOM 696 C CA . ALA A 1 87 ? 8.931 -5.231 -16.176 1.00 84.00 87 ALA A CA 1
ATOM 697 C C . ALA A 1 87 ? 10.336 -5.196 -16.795 1.00 84.00 87 ALA A C 1
ATOM 699 O O . ALA A 1 87 ? 10.492 -5.461 -17.982 1.00 84.00 87 ALA A O 1
ATOM 700 N N . MET A 1 88 ? 11.370 -4.904 -15.998 1.00 80.25 88 MET A N 1
ATOM 701 C CA . MET A 1 88 ? 12.757 -4.914 -16.467 1.00 80.25 88 MET A CA 1
ATOM 702 C C . MET A 1 88 ? 13.258 -6.322 -16.790 1.00 80.25 88 MET A C 1
ATOM 704 O O . MET A 1 88 ? 13.966 -6.495 -17.780 1.00 80.25 88 MET A O 1
ATOM 708 N N . VAL A 1 89 ? 12.876 -7.316 -15.985 1.00 85.69 89 VAL A N 1
ATOM 709 C CA . VAL A 1 89 ? 13.189 -8.728 -16.251 1.00 85.69 89 VAL A CA 1
ATOM 710 C C . VAL A 1 89 ? 12.442 -9.218 -17.497 1.00 85.69 89 VAL A C 1
ATOM 712 O O . VAL A 1 89 ? 13.051 -9.810 -18.381 1.00 85.69 89 VAL A O 1
ATOM 715 N N . GLU A 1 90 ? 11.140 -8.934 -17.616 1.00 88.00 90 GLU A N 1
ATOM 716 C CA . GLU A 1 90 ? 10.320 -9.351 -18.769 1.00 88.00 90 GLU A CA 1
ATOM 717 C C . GLU A 1 90 ? 10.754 -8.685 -20.081 1.00 88.00 90 GLU A C 1
ATOM 719 O O . GLU A 1 90 ? 10.669 -9.300 -21.142 1.00 88.00 90 GLU A O 1
ATOM 724 N N . ALA A 1 91 ? 11.278 -7.460 -20.014 1.00 84.56 91 ALA A N 1
ATOM 725 C CA . ALA A 1 91 ? 11.864 -6.760 -21.153 1.00 84.56 91 ALA A CA 1
ATOM 726 C C . ALA A 1 91 ? 13.339 -7.131 -21.423 1.00 84.56 91 ALA A C 1
ATOM 728 O O . ALA A 1 91 ? 13.962 -6.517 -22.287 1.00 84.56 91 ALA A O 1
ATOM 729 N N . ALA A 1 92 ? 13.893 -8.115 -20.702 1.00 85.94 92 ALA A N 1
ATOM 730 C CA . ALA A 1 92 ? 15.271 -8.599 -20.827 1.00 85.94 92 ALA A CA 1
ATOM 731 C C . ALA A 1 92 ? 16.360 -7.527 -20.605 1.00 85.94 92 ALA A C 1
ATOM 733 O O . ALA A 1 92 ? 17.475 -7.649 -21.108 1.00 85.94 92 ALA A O 1
ATOM 734 N N . TYR A 1 93 ? 16.062 -6.481 -19.827 1.00 81.81 93 TYR A N 1
ATOM 735 C CA . TYR A 1 93 ? 17.055 -5.472 -19.438 1.00 81.81 93 TYR A CA 1
ATOM 736 C C . TYR A 1 93 ? 17.977 -5.942 -18.309 1.00 81.81 93 TYR A C 1
ATOM 738 O O . TYR A 1 93 ? 19.077 -5.422 -18.141 1.00 81.81 93 TYR A O 1
ATOM 746 N N . VAL A 1 94 ? 17.503 -6.891 -17.506 1.00 83.12 94 VAL A N 1
ATOM 747 C CA . VAL A 1 94 ? 18.218 -7.525 -16.394 1.00 83.12 94 VAL A CA 1
ATOM 748 C C . VAL A 1 94 ? 17.832 -9.000 -16.359 1.00 83.12 94 VAL A C 1
ATOM 750 O O . VAL A 1 94 ? 16.708 -9.352 -16.712 1.00 83.12 94 VAL A O 1
ATOM 753 N N . GLU A 1 95 ? 18.737 -9.872 -15.922 1.00 81.44 95 GLU A N 1
ATOM 754 C CA . GLU A 1 95 ? 18.509 -11.323 -15.983 1.00 81.44 95 GLU A CA 1
ATOM 755 C C . GLU A 1 95 ? 17.543 -11.806 -14.898 1.00 81.44 95 GLU A C 1
ATOM 757 O O . GLU A 1 95 ? 16.871 -12.824 -15.047 1.00 81.44 95 GLU A O 1
ATOM 762 N N . ASN A 1 96 ? 17.495 -11.105 -13.764 1.00 83.25 96 ASN A N 1
ATOM 763 C CA . ASN A 1 96 ? 16.704 -11.509 -12.610 1.00 83.25 96 ASN A CA 1
ATOM 764 C C . ASN A 1 96 ? 16.393 -10.332 -11.675 1.00 83.25 96 ASN A C 1
ATOM 766 O O . ASN A 1 96 ? 16.976 -9.250 -11.758 1.00 83.25 96 ASN A O 1
ATOM 770 N N . MET A 1 97 ? 15.483 -10.576 -10.728 1.00 78.06 97 MET A N 1
ATOM 771 C CA . MET A 1 97 ? 15.046 -9.580 -9.743 1.00 78.06 97 MET A CA 1
ATOM 772 C C . MET A 1 97 ? 16.197 -9.046 -8.876 1.00 78.06 97 MET A C 1
ATOM 774 O O . MET A 1 97 ? 16.169 -7.877 -8.496 1.00 78.06 97 MET A O 1
ATOM 778 N N . LYS A 1 98 ? 17.234 -9.856 -8.602 1.00 78.50 98 LYS A N 1
ATOM 779 C CA . LYS A 1 98 ? 18.391 -9.425 -7.796 1.00 78.50 98 LYS A CA 1
ATOM 780 C C . LYS A 1 98 ? 19.210 -8.351 -8.502 1.00 78.50 98 LYS A C 1
ATOM 782 O O . LYS A 1 98 ? 19.696 -7.440 -7.848 1.00 78.50 98 LYS A O 1
ATOM 787 N N . GLN A 1 99 ? 19.337 -8.442 -9.825 1.00 76.19 99 GLN A N 1
ATOM 788 C CA . GLN A 1 99 ? 19.975 -7.409 -10.644 1.00 76.19 99 GLN A CA 1
ATOM 789 C C . GLN A 1 99 ? 19.052 -6.198 -10.858 1.00 76.19 99 GLN A C 1
ATOM 791 O O . GLN A 1 99 ? 19.525 -5.069 -10.957 1.00 76.19 99 GLN A O 1
ATOM 796 N N . ALA A 1 100 ? 17.733 -6.410 -10.876 1.00 76.56 100 ALA A N 1
ATOM 797 C CA . ALA A 1 100 ? 16.756 -5.353 -11.117 1.00 76.56 100 ALA A CA 1
ATOM 798 C C . ALA A 1 100 ? 16.759 -4.257 -10.037 1.00 76.56 100 ALA A C 1
ATOM 800 O O . ALA A 1 100 ? 16.724 -3.076 -10.374 1.00 76.56 100 ALA A O 1
ATOM 801 N N . PHE A 1 101 ? 16.804 -4.613 -8.747 1.00 71.25 101 PHE A N 1
ATOM 802 C CA . PHE A 1 101 ? 16.708 -3.630 -7.655 1.00 71.25 101 PHE A CA 1
ATOM 803 C C . PHE A 1 101 ? 17.887 -2.636 -7.594 1.00 71.25 101 PHE A C 1
ATOM 805 O O . PHE A 1 101 ? 17.621 -1.431 -7.518 1.00 71.25 101 PHE A O 1
ATOM 812 N N . PRO A 1 102 ? 19.162 -3.069 -7.687 1.00 69.94 102 PRO A N 1
ATOM 813 C CA . PRO A 1 102 ? 20.297 -2.155 -7.806 1.00 69.94 102 PRO A CA 1
ATOM 814 C C . PRO A 1 102 ? 20.197 -1.261 -9.044 1.00 69.94 102 PRO A C 1
ATOM 816 O O . PRO A 1 102 ? 20.380 -0.048 -8.940 1.00 69.94 102 PRO A O 1
ATOM 819 N N . SER A 1 103 ? 19.825 -1.828 -10.197 1.00 66.81 103 SER A N 1
ATOM 820 C CA . SER A 1 103 ? 19.663 -1.066 -11.436 1.00 66.81 103 SER A CA 1
ATOM 821 C C . SER A 1 103 ? 18.564 -0.011 -11.312 1.00 66.81 103 SER A C 1
ATOM 823 O O . SER A 1 103 ? 18.794 1.145 -11.657 1.00 66.81 103 SER A O 1
ATOM 825 N N . ILE A 1 104 ? 17.407 -0.349 -10.731 1.00 64.88 104 ILE A N 1
ATOM 826 C CA . ILE A 1 104 ? 16.340 0.615 -10.420 1.00 64.88 104 ILE A CA 1
ATOM 827 C C . ILE A 1 104 ? 16.884 1.778 -9.592 1.00 64.88 104 ILE A C 1
ATOM 829 O O . ILE A 1 104 ? 16.588 2.922 -9.920 1.00 64.88 104 ILE A O 1
ATOM 833 N N . SER A 1 105 ? 17.700 1.495 -8.572 1.00 60.41 105 SER A N 1
ATOM 834 C CA . SER A 1 105 ? 18.331 2.509 -7.716 1.00 60.41 105 SER A CA 1
ATOM 835 C C . SER A 1 105 ? 19.208 3.504 -8.485 1.00 60.41 105 SER A C 1
ATOM 837 O O . SER A 1 105 ? 19.241 4.688 -8.164 1.00 60.41 105 SER A O 1
ATOM 839 N N . MET A 1 106 ? 19.895 3.031 -9.528 1.00 55.16 106 MET A N 1
ATOM 840 C CA . MET A 1 106 ? 20.797 3.844 -10.352 1.00 55.16 106 MET A CA 1
ATOM 841 C C . MET A 1 106 ? 20.082 4.601 -11.481 1.00 55.16 106 MET A C 1
ATOM 843 O O . MET A 1 106 ? 20.559 5.642 -11.928 1.00 55.16 106 MET A O 1
ATOM 847 N N . ILE A 1 107 ? 18.967 4.067 -11.981 1.00 52.91 107 ILE A N 1
ATOM 848 C CA . ILE A 1 107 ? 18.243 4.593 -13.151 1.00 52.91 107 ILE A CA 1
ATOM 849 C C . ILE A 1 107 ? 17.131 5.552 -12.728 1.00 52.91 107 ILE A C 1
ATOM 851 O O . ILE A 1 107 ? 16.833 6.524 -13.426 1.00 52.91 107 ILE A O 1
ATOM 855 N N . MET A 1 108 ? 16.483 5.253 -11.606 1.00 53.66 108 MET A N 1
ATOM 856 C CA . MET A 1 108 ? 15.374 6.030 -11.085 1.00 53.66 108 MET A CA 1
ATOM 857 C C . MET A 1 108 ? 15.893 7.027 -10.056 1.00 53.66 108 MET A C 1
ATOM 859 O O . MET A 1 108 ? 16.729 6.712 -9.220 1.00 53.66 108 MET A O 1
ATOM 863 N N . ASP A 1 109 ? 15.375 8.250 -10.116 1.00 50.22 109 ASP A N 1
ATOM 864 C CA . ASP A 1 109 ? 15.663 9.279 -9.121 1.00 50.22 109 ASP A CA 1
ATOM 865 C C . ASP A 1 109 ? 15.442 8.750 -7.689 1.00 50.22 109 ASP A C 1
ATOM 867 O O . ASP A 1 109 ? 14.471 8.014 -7.489 1.00 50.22 109 ASP A O 1
ATOM 871 N N . PRO A 1 110 ? 16.218 9.153 -6.668 1.00 46.31 110 PRO A N 1
ATOM 872 C CA . PRO A 1 110 ? 15.902 8.839 -5.274 1.00 46.31 110 PRO A CA 1
ATOM 873 C C . PRO A 1 110 ? 14.454 9.210 -4.897 1.00 46.31 110 PRO A C 1
ATOM 875 O O . PRO A 1 110 ? 13.785 8.460 -4.187 1.00 46.31 110 PRO A O 1
ATOM 878 N N . HIS A 1 111 ? 13.896 10.292 -5.459 1.00 40.16 111 HIS A N 1
ATOM 879 C CA . HIS A 1 111 ? 12.489 10.678 -5.279 1.00 40.16 111 HIS A CA 1
ATOM 880 C C . HIS A 1 111 ? 11.484 9.782 -6.025 1.00 40.16 111 HIS A C 1
ATOM 882 O O . HIS A 1 111 ? 10.287 9.824 -5.728 1.00 40.16 111 HIS A O 1
ATOM 888 N N . MET A 1 112 ? 11.952 8.972 -6.976 1.00 42.22 112 MET A N 1
ATOM 889 C CA . MET A 1 112 ? 11.195 7.936 -7.680 1.00 42.22 112 MET A CA 1
ATOM 890 C C . MET A 1 112 ? 11.397 6.543 -7.043 1.00 42.22 112 MET A C 1
ATOM 892 O O . MET A 1 112 ? 10.460 5.745 -7.046 1.00 42.22 112 MET A O 1
ATOM 896 N N . LEU A 1 113 ? 12.553 6.262 -6.415 1.00 43.94 113 LEU A N 1
ATOM 897 C CA . LEU A 1 113 ? 12.731 5.123 -5.493 1.00 43.94 113 LEU A CA 1
ATOM 898 C C . LEU A 1 113 ? 11.807 5.227 -4.286 1.00 43.94 113 LEU A C 1
ATOM 900 O O . LEU A 1 113 ? 11.313 4.211 -3.791 1.00 43.94 113 LEU A O 1
ATOM 904 N N . LEU A 1 114 ? 11.504 6.455 -3.876 1.00 45.28 114 LEU A N 1
ATOM 905 C CA . LEU A 1 114 ? 10.405 6.786 -2.985 1.00 45.28 114 LEU A CA 1
ATOM 906 C C . LEU A 1 114 ? 9.056 6.673 -3.721 1.00 45.28 114 LEU A C 1
ATOM 908 O O . LEU A 1 114 ? 8.213 7.561 -3.672 1.00 45.28 114 LEU A O 1
ATOM 912 N N . LEU A 1 115 ? 8.776 5.490 -4.272 1.00 48.75 115 LEU A N 1
ATOM 913 C CA . LEU A 1 115 ? 7.417 4.951 -4.451 1.00 48.75 115 LEU A CA 1
ATOM 914 C C . LEU A 1 115 ? 6.688 4.762 -3.103 1.00 48.75 115 LEU A C 1
ATOM 916 O O . LEU A 1 115 ? 5.649 4.113 -3.013 1.00 48.75 115 LEU A O 1
ATOM 920 N N . GLY A 1 116 ? 7.232 5.336 -2.031 1.00 51.97 116 GLY A N 1
ATOM 921 C CA . GLY A 1 116 ? 6.468 5.768 -0.896 1.00 51.97 116 GLY A CA 1
ATOM 922 C C . GLY A 1 116 ? 5.720 7.049 -1.237 1.00 51.97 116 GLY A C 1
ATOM 923 O O . GLY A 1 116 ? 6.327 8.060 -1.553 1.00 51.97 116 GLY A O 1
ATOM 924 N N . CYS A 1 117 ? 4.398 6.970 -1.199 1.00 52.09 117 CYS A N 1
ATOM 925 C CA . CYS A 1 117 ? 3.426 8.000 -1.545 1.00 52.09 117 CYS A CA 1
ATOM 926 C C . CYS A 1 117 ? 3.499 9.208 -0.566 1.00 52.09 117 CYS A C 1
ATOM 928 O O . CYS A 1 117 ? 2.520 9.510 0.106 1.00 52.09 117 CYS A O 1
ATOM 930 N N . ARG A 1 118 ? 4.670 9.871 -0.506 1.00 54.94 118 ARG A N 1
ATOM 931 C CA . ARG A 1 118 ? 5.063 10.950 0.416 1.00 54.94 118 ARG A CA 1
ATOM 932 C C . ARG A 1 118 ? 4.045 12.081 0.371 1.00 54.94 118 ARG A C 1
ATOM 934 O O . ARG A 1 118 ? 3.798 12.611 -0.716 1.00 54.94 118 ARG A O 1
ATOM 941 N N . GLY A 1 119 ? 3.426 12.380 1.512 1.00 57.97 119 GLY A N 1
ATOM 942 C CA . GLY A 1 119 ? 2.358 13.375 1.660 1.00 57.97 119 GLY A CA 1
ATOM 943 C C . GLY A 1 119 ? 0.948 12.897 1.278 1.00 57.97 119 GLY A C 1
ATOM 944 O O . GLY A 1 119 ? -0.007 13.659 1.379 1.00 57.97 119 GLY A O 1
ATOM 945 N N . SER A 1 120 ? 0.781 11.648 0.830 1.00 64.19 120 SER A N 1
ATOM 946 C CA . SER A 1 120 ? -0.544 11.053 0.549 1.00 64.19 120 SER A CA 1
ATOM 947 C C . SER A 1 120 ? -0.891 9.877 1.461 1.00 64.19 120 SER A C 1
ATOM 949 O O . SER A 1 120 ? -2.051 9.457 1.498 1.00 64.19 120 SER A O 1
ATOM 951 N N . LYS A 1 121 ? 0.089 9.362 2.212 1.00 74.56 121 LYS A N 1
ATOM 952 C CA . LYS A 1 121 ? -0.142 8.365 3.256 1.00 74.56 121 LYS A CA 1
ATOM 953 C C . LYS A 1 121 ? -0.619 9.043 4.538 1.00 74.56 121 LYS A C 1
ATOM 955 O O . LYS A 1 121 ? -0.244 10.184 4.790 1.00 74.56 121 LYS A O 1
ATOM 960 N N . PRO A 1 122 ? -1.450 8.360 5.335 1.00 83.44 122 PRO A N 1
ATOM 961 C CA . PRO A 1 122 ? -1.778 8.838 6.669 1.00 83.44 122 PRO A CA 1
ATOM 962 C C . PRO A 1 122 ? -0.538 8.834 7.562 1.00 83.44 122 PRO A C 1
ATOM 964 O O . PRO A 1 122 ? 0.380 8.022 7.367 1.00 83.44 122 PRO A O 1
ATOM 967 N N . LEU A 1 123 ? -0.566 9.699 8.573 1.00 87.62 123 LEU A N 1
ATOM 968 C CA . LEU A 1 123 ? 0.390 9.629 9.668 1.00 87.62 123 LEU A CA 1
ATOM 969 C C . LEU A 1 123 ? 0.224 8.307 10.428 1.00 87.62 123 LEU A C 1
ATOM 971 O O . LEU A 1 123 ? -0.880 7.751 10.490 1.00 87.62 123 LEU A O 1
ATOM 975 N N . VAL A 1 124 ? 1.316 7.791 10.996 1.00 88.00 124 VAL A N 1
ATOM 976 C CA . VAL A 1 124 ? 1.317 6.552 11.793 1.00 88.00 124 VAL A CA 1
ATOM 977 C C . VAL A 1 124 ? 0.255 6.624 12.890 1.00 88.00 124 VAL A C 1
ATOM 979 O O . VAL A 1 124 ? -0.511 5.677 13.063 1.00 88.00 124 VAL A O 1
ATOM 982 N N . GLU A 1 125 ? 0.167 7.755 13.586 1.00 89.38 125 GLU A N 1
ATOM 983 C CA . GLU A 1 125 ? -0.757 7.993 14.691 1.00 89.38 125 GLU A CA 1
ATOM 984 C C . GLU A 1 125 ? -2.212 7.977 14.219 1.00 89.38 125 GLU A C 1
ATOM 986 O O . GLU A 1 125 ? -3.059 7.340 14.844 1.00 89.38 125 GLU A O 1
ATOM 991 N N . GLU A 1 126 ? -2.504 8.632 13.093 1.00 90.25 126 GLU A N 1
ATOM 992 C CA . GLU A 1 126 ? -3.848 8.673 12.506 1.00 90.25 126 GLU A CA 1
ATOM 993 C C . GLU A 1 126 ? -4.301 7.280 12.062 1.00 90.25 126 GLU A C 1
ATOM 995 O O . GLU A 1 126 ? -5.427 6.862 12.345 1.00 90.25 126 GLU A O 1
ATOM 1000 N N . ALA A 1 127 ? -3.412 6.540 11.396 1.00 89.94 127 ALA A N 1
ATOM 1001 C CA . ALA A 1 127 ? -3.693 5.188 10.937 1.00 89.94 127 ALA A CA 1
ATOM 1002 C C . ALA A 1 127 ? -3.877 4.218 12.112 1.00 89.94 127 ALA A C 1
ATOM 1004 O O . ALA A 1 127 ? -4.826 3.434 12.114 1.00 89.94 127 ALA A O 1
ATOM 1005 N N . ALA A 1 128 ? -3.007 4.284 13.124 1.00 92.25 128 ALA A N 1
ATOM 1006 C CA . ALA A 1 128 ? -3.102 3.450 14.318 1.00 92.25 128 ALA A CA 1
ATOM 1007 C C . ALA A 1 128 ? -4.382 3.742 15.103 1.00 92.25 128 ALA A C 1
ATOM 1009 O O . ALA A 1 128 ? -5.097 2.813 15.480 1.00 92.25 128 ALA A O 1
ATOM 1010 N N . LYS A 1 129 ? -4.714 5.026 15.285 1.00 94.12 129 LYS A N 1
ATOM 1011 C CA . LYS A 1 129 ? -5.954 5.444 15.936 1.00 94.12 129 LYS A CA 1
ATOM 1012 C C . LYS A 1 129 ? -7.171 4.903 15.195 1.00 94.12 129 LYS A C 1
ATOM 1014 O O . LYS A 1 129 ? -8.034 4.314 15.834 1.00 94.12 129 LYS A O 1
ATOM 1019 N N . LEU A 1 130 ? -7.225 5.038 13.868 1.00 92.81 130 LEU A N 1
ATOM 1020 C CA . LEU A 1 130 ? -8.341 4.511 13.083 1.00 92.81 130 LEU A CA 1
ATOM 1021 C C . LEU A 1 130 ? -8.474 2.990 13.233 1.00 92.81 130 LEU A C 1
ATOM 1023 O O . LEU A 1 130 ? -9.579 2.482 13.404 1.00 92.81 130 LEU A O 1
ATOM 1027 N N . VAL A 1 131 ? -7.363 2.251 13.198 1.00 93.44 131 VAL A N 1
ATOM 1028 C CA . VAL A 1 131 ? -7.388 0.793 13.381 1.00 93.44 131 VAL A CA 1
ATOM 1029 C C . VAL A 1 131 ? -7.903 0.416 14.773 1.00 93.44 131 VAL A C 1
ATOM 1031 O O . VAL A 1 131 ? -8.749 -0.467 14.890 1.00 93.44 131 VAL A O 1
ATOM 1034 N N . HIS A 1 132 ? -7.459 1.104 15.824 1.00 94.31 132 HIS A N 1
ATOM 1035 C CA . HIS A 1 132 ? -7.946 0.861 17.185 1.00 94.31 132 HIS A CA 1
ATOM 1036 C C . HIS A 1 132 ? -9.432 1.209 17.336 1.00 94.31 132 HIS A C 1
ATOM 1038 O O . HIS A 1 132 ? -10.208 0.413 17.862 1.00 94.31 132 HIS A O 1
ATOM 1044 N N . ASP A 1 133 ? -9.848 2.354 16.799 1.00 94.06 133 ASP A N 1
ATOM 1045 C CA . ASP A 1 133 ? -11.230 2.839 16.820 1.00 94.06 133 ASP A CA 1
ATOM 1046 C C . ASP A 1 133 ? -12.196 1.917 16.052 1.00 94.06 133 ASP A C 1
ATOM 1048 O O . ASP A 1 133 ? -13.404 1.921 16.307 1.00 94.06 133 ASP A O 1
ATOM 1052 N N . THR A 1 134 ? -11.679 1.136 15.104 1.00 93.12 134 THR A N 1
ATOM 1053 C CA . THR A 1 134 ? -12.434 0.143 14.327 1.00 93.12 134 THR A CA 1
ATOM 1054 C C . THR A 1 134 ? -12.324 -1.275 14.909 1.00 93.12 134 THR A C 1
ATOM 1056 O O . THR A 1 134 ? -12.943 -2.204 14.387 1.00 93.12 134 THR A O 1
ATOM 1059 N N . GLY A 1 135 ? -11.632 -1.453 16.041 1.00 92.50 135 GLY A N 1
ATOM 1060 C CA . GLY A 1 135 ? -11.567 -2.711 16.796 1.00 92.50 135 GLY A CA 1
ATOM 1061 C C . GLY A 1 135 ? -10.412 -3.641 16.409 1.00 92.50 135 GLY A C 1
ATOM 1062 O O . GLY A 1 135 ? -10.445 -4.827 16.742 1.00 92.50 135 GLY A O 1
ATOM 1063 N N . GLY A 1 136 ? -9.414 -3.130 15.689 1.00 92.75 136 GLY A N 1
ATOM 1064 C CA . GLY A 1 136 ? -8.180 -3.842 15.373 1.00 92.75 136 GLY A CA 1
ATOM 1065 C C . GLY A 1 136 ? -7.015 -3.447 16.281 1.00 92.75 136 GLY A C 1
ATOM 1066 O O . GLY A 1 136 ? -7.127 -2.560 17.124 1.00 92.75 136 GLY A O 1
ATOM 1067 N N . PHE A 1 137 ? -5.865 -4.085 16.079 1.00 93.75 137 PHE A N 1
ATOM 1068 C CA . PHE A 1 137 ? -4.590 -3.693 16.690 1.00 93.75 137 PHE A CA 1
ATOM 1069 C C . PHE A 1 137 ? -3.495 -3.585 15.630 1.00 93.75 137 PHE A C 1
ATOM 1071 O O . PHE A 1 137 ? -3.540 -4.290 14.618 1.00 93.75 137 PHE A O 1
ATOM 1078 N N . VAL A 1 138 ? -2.514 -2.705 15.853 1.00 93.00 138 VAL A N 1
ATOM 1079 C CA . VAL A 1 138 ? -1.404 -2.479 14.914 1.00 93.00 138 VAL A CA 1
ATOM 1080 C C . VAL A 1 138 ? -0.070 -3.016 15.427 1.00 93.00 138 VAL A C 1
ATOM 1082 O O . VAL A 1 138 ? 0.235 -2.935 16.613 1.00 93.00 138 VAL A O 1
ATOM 1085 N N . VAL A 1 139 ? 0.749 -3.533 14.511 1.00 90.75 139 VAL A N 1
ATOM 1086 C CA . VAL A 1 139 ? 2.131 -3.974 14.763 1.00 90.75 139 VAL A CA 1
ATOM 1087 C C . VAL A 1 139 ? 3.035 -3.451 13.650 1.00 90.75 139 VAL A C 1
ATOM 1089 O O . VAL A 1 139 ? 2.635 -3.421 12.491 1.00 90.75 139 VAL A O 1
ATOM 1092 N N . LEU A 1 140 ? 4.270 -3.061 13.963 1.00 86.31 140 LEU A N 1
ATOM 1093 C CA . LEU A 1 140 ? 5.252 -2.692 12.941 1.00 86.31 140 LEU A CA 1
ATOM 1094 C C . LEU A 1 140 ? 5.661 -3.941 12.141 1.00 86.31 140 LEU A C 1
ATOM 1096 O O . LEU A 1 140 ? 6.097 -4.930 12.722 1.00 86.31 140 LEU A O 1
ATOM 1100 N N . ALA A 1 141 ? 5.516 -3.908 10.814 1.00 82.06 141 ALA A N 1
ATOM 1101 C CA . ALA A 1 141 ? 5.722 -5.083 9.962 1.00 82.06 141 ALA A CA 1
ATOM 1102 C C . ALA A 1 141 ? 7.183 -5.555 9.959 1.00 82.06 141 ALA A C 1
ATOM 1104 O O . ALA A 1 141 ? 7.457 -6.752 9.985 1.00 82.06 141 ALA A O 1
ATOM 1105 N N . TYR A 1 142 ? 8.117 -4.601 9.931 1.00 77.94 142 TYR A N 1
ATOM 1106 C CA . TYR A 1 142 ? 9.551 -4.868 9.853 1.00 77.94 142 TYR A CA 1
ATOM 1107 C C . TYR A 1 142 ? 10.321 -3.875 10.745 1.00 77.94 142 TYR A C 1
ATOM 1109 O O . TYR A 1 142 ? 10.893 -2.902 10.256 1.00 77.94 142 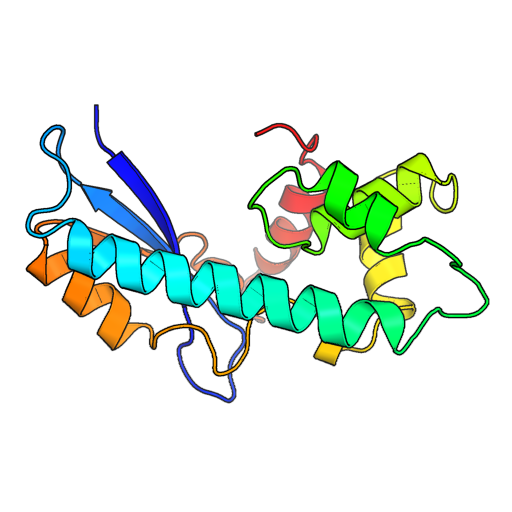TYR A O 1
ATOM 1117 N N . PRO A 1 143 ? 10.315 -4.061 12.076 1.00 72.00 143 PRO A N 1
ATOM 1118 C CA . PRO A 1 143 ? 10.877 -3.093 13.022 1.00 72.00 143 PRO A CA 1
ATOM 1119 C C . PRO A 1 143 ? 12.374 -2.817 12.835 1.00 72.00 143 PRO A C 1
ATOM 1121 O O . PRO A 1 143 ? 12.836 -1.702 13.064 1.00 72.00 143 PRO A O 1
ATOM 1124 N N . TRP A 1 144 ? 13.139 -3.799 12.360 1.00 64.69 144 TRP A N 1
ATOM 1125 C CA . TRP A 1 144 ? 14.586 -3.675 12.164 1.00 64.69 144 TRP A CA 1
ATOM 1126 C C . TRP A 1 144 ? 14.988 -2.814 10.961 1.00 64.69 144 TRP A C 1
ATOM 1128 O O . TRP A 1 144 ? 16.156 -2.446 10.863 1.00 64.69 144 TRP A O 1
ATOM 1138 N N . THR A 1 145 ? 14.063 -2.468 10.060 1.00 62.91 145 THR A N 1
ATOM 1139 C CA . THR A 1 145 ? 14.381 -1.678 8.853 1.00 62.91 145 THR A CA 1
ATOM 1140 C C . THR A 1 145 ? 14.468 -0.186 9.131 1.00 62.91 145 THR A C 1
ATOM 1142 O O . THR A 1 145 ? 14.988 0.554 8.307 1.00 62.91 145 THR A O 1
ATOM 1145 N N . GLN A 1 146 ? 13.957 0.257 10.281 1.00 59.84 146 GLN A N 1
ATOM 1146 C CA . GLN A 1 146 ? 13.954 1.667 10.679 1.00 59.84 146 GLN A CA 1
ATOM 1147 C C . GLN A 1 146 ? 15.259 2.084 11.358 1.00 59.84 146 GLN A C 1
ATOM 1149 O O . GLN A 1 146 ? 15.579 3.266 11.441 1.00 59.84 146 GLN A O 1
ATOM 1154 N N . ASN A 1 147 ? 16.055 1.110 11.803 1.00 59.38 147 ASN A N 1
ATOM 1155 C CA . ASN A 1 147 ? 17.357 1.366 12.383 1.00 59.38 147 ASN A CA 1
ATOM 1156 C C . ASN A 1 147 ? 18.467 1.072 11.360 1.00 59.38 147 ASN A C 1
ATOM 1158 O O . ASN A 1 147 ? 18.850 -0.080 11.165 1.00 59.38 147 ASN A O 1
ATOM 1162 N N . LYS A 1 148 ? 19.021 2.120 10.734 1.00 54.78 148 LYS A N 1
ATOM 1163 C CA . LYS A 1 148 ? 20.126 2.000 9.759 1.00 54.78 148 LYS A CA 1
ATOM 1164 C C . LYS A 1 148 ? 21.422 1.435 10.359 1.00 54.78 148 LYS A C 1
ATOM 1166 O O . LYS A 1 148 ? 22.284 1.002 9.603 1.00 54.78 148 LYS A O 1
ATOM 1171 N N . SER A 1 149 ? 21.565 1.420 11.688 1.00 53.12 149 SER A N 1
ATOM 1172 C CA . SER A 1 149 ? 22.688 0.770 12.381 1.00 53.12 149 SER A CA 1
ATOM 1173 C C . SER A 1 149 ? 22.391 -0.675 12.802 1.00 53.12 149 SER A C 1
ATOM 1175 O O . SER A 1 149 ? 23.259 -1.337 13.367 1.00 53.12 149 SER A O 1
ATOM 1177 N N . SER A 1 150 ? 21.187 -1.189 12.518 1.00 47.62 150 SER A N 1
ATOM 1178 C CA . SER A 1 150 ? 20.829 -2.577 12.802 1.00 47.62 150 SER A CA 1
ATOM 1179 C C . SER A 1 150 ? 21.627 -3.537 11.912 1.00 47.62 150 SER A C 1
ATOM 1181 O O . SER A 1 150 ? 21.611 -3.379 10.686 1.00 47.62 150 SER A O 1
ATOM 1183 N N . PRO A 1 151 ? 22.246 -4.592 12.477 1.00 52.38 151 PRO A N 1
ATOM 1184 C CA . PRO A 1 151 ? 22.937 -5.616 11.691 1.00 52.38 151 PRO A CA 1
ATOM 1185 C C . PRO A 1 151 ? 22.000 -6.362 10.722 1.00 52.38 151 PRO A C 1
ATOM 1187 O O . PRO A 1 151 ? 22.468 -6.951 9.753 1.00 52.38 151 PRO A O 1
ATOM 1190 N N . HIS A 1 152 ? 20.680 -6.276 10.930 1.00 51.03 152 HIS A N 1
ATOM 1191 C CA . HIS A 1 152 ? 19.650 -6.896 10.090 1.00 51.03 152 HIS A CA 1
ATOM 1192 C C . HIS A 1 152 ? 19.136 -6.004 8.947 1.00 51.03 152 HIS A C 1
ATOM 1194 O O . HIS A 1 152 ? 18.255 -6.417 8.193 1.00 51.03 152 HIS A O 1
ATOM 1200 N N . HIS A 1 153 ? 19.656 -4.783 8.773 1.00 47.28 153 HIS A N 1
ATOM 1201 C CA . HIS A 1 153 ? 19.242 -3.906 7.669 1.00 47.28 153 HIS A CA 1
ATOM 1202 C C . HIS A 1 153 ? 19.522 -4.540 6.288 1.00 47.28 153 HIS A C 1
ATOM 1204 O O . HIS A 1 153 ? 18.725 -4.402 5.362 1.00 47.28 153 HIS A O 1
ATOM 1210 N N . GLN A 1 154 ? 20.611 -5.307 6.159 1.00 47.69 154 GLN A N 1
ATOM 1211 C CA . GLN A 1 154 ? 20.956 -6.033 4.926 1.00 47.69 154 GLN A CA 1
ATOM 1212 C C . GLN A 1 154 ? 20.025 -7.227 4.640 1.00 47.69 154 GLN A C 1
ATOM 1214 O O . GLN A 1 154 ? 19.890 -7.652 3.491 1.00 47.69 154 GLN A O 1
ATOM 1219 N N . ASP A 1 155 ? 19.339 -7.757 5.658 1.00 50.50 155 ASP A N 1
ATOM 1220 C CA . ASP A 1 155 ? 18.422 -8.890 5.495 1.00 50.50 155 ASP A CA 1
ATOM 1221 C C . ASP A 1 155 ? 17.115 -8.477 4.798 1.00 50.50 155 ASP A C 1
ATOM 1223 O O . ASP A 1 155 ? 16.438 -9.305 4.190 1.00 50.50 155 ASP A O 1
ATOM 1227 N N . VAL A 1 156 ? 16.789 -7.181 4.804 1.00 51.56 156 VAL A N 1
ATOM 1228 C CA . VAL A 1 156 ? 15.656 -6.610 4.063 1.00 51.56 156 VAL A CA 1
ATOM 1229 C C . VAL A 1 156 ? 15.884 -6.765 2.568 1.00 51.56 156 VAL A C 1
ATOM 1231 O O . VAL A 1 156 ? 15.058 -7.358 1.880 1.00 51.56 156 VAL A O 1
ATOM 1234 N N . GLU A 1 157 ? 17.029 -6.296 2.069 1.00 43.22 157 GLU A N 1
ATOM 1235 C CA . GLU A 1 157 ? 17.409 -6.435 0.660 1.00 43.22 157 GLU A CA 1
ATOM 1236 C C . GLU A 1 157 ? 17.492 -7.905 0.242 1.00 43.22 157 GLU A C 1
ATOM 1238 O O . GLU A 1 157 ? 17.057 -8.254 -0.859 1.00 43.22 157 GLU A O 1
ATOM 1243 N N . ARG A 1 158 ? 17.964 -8.792 1.131 1.00 41.03 158 ARG A N 1
ATOM 1244 C CA . ARG A 1 158 ? 17.950 -10.245 0.901 1.00 41.03 158 ARG A CA 1
ATOM 1245 C C . ARG A 1 158 ? 16.540 -10.819 0.801 1.00 41.03 158 ARG A C 1
ATOM 1247 O O . ARG A 1 158 ? 16.305 -11.609 -0.106 1.00 41.03 158 ARG A O 1
ATOM 1254 N N . SER A 1 159 ? 15.615 -10.397 1.664 1.00 47.31 159 SER A N 1
ATOM 1255 C CA . SER A 1 159 ? 14.211 -10.825 1.635 1.00 47.31 159 SER A CA 1
ATOM 1256 C C . SER A 1 159 ? 13.533 -10.445 0.313 1.00 47.31 159 SER A C 1
ATOM 1258 O O . SER A 1 159 ? 12.930 -11.298 -0.339 1.00 47.31 159 SER A O 1
ATOM 1260 N N . TRP A 1 160 ? 13.746 -9.212 -0.166 1.00 41.53 160 TRP A N 1
ATOM 1261 C CA . TRP A 1 160 ? 13.289 -8.776 -1.495 1.00 41.53 160 TRP A CA 1
ATOM 1262 C C . TRP A 1 160 ? 13.983 -9.531 -2.640 1.00 41.53 160 TRP A C 1
ATOM 1264 O O . TRP A 1 160 ? 13.360 -9.808 -3.661 1.00 41.53 160 TRP A O 1
ATOM 1274 N N . SER A 1 161 ? 15.257 -9.898 -2.465 1.00 35.97 161 SER A N 1
ATOM 1275 C CA . SER A 1 161 ? 16.053 -10.661 -3.439 1.00 35.97 161 SER A CA 1
ATOM 1276 C C . SER A 1 161 ? 15.672 -12.144 -3.530 1.00 35.97 161 SER A C 1
ATOM 1278 O O . SER A 1 161 ? 15.994 -12.794 -4.526 1.0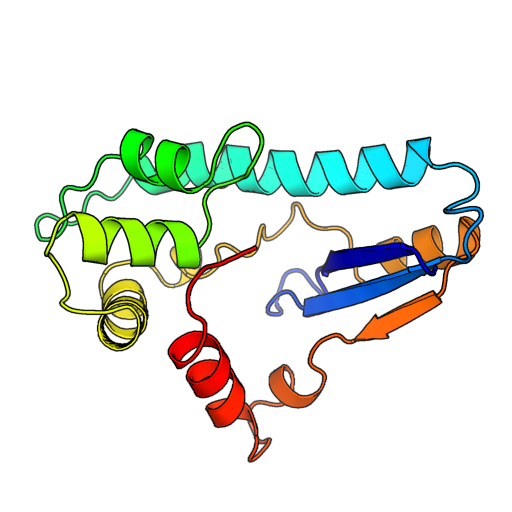0 35.97 161 SER A O 1
ATOM 1280 N N . SER A 1 162 ? 15.040 -12.695 -2.490 1.00 35.28 162 SER A N 1
ATOM 1281 C CA . SER A 1 162 ? 14.502 -14.062 -2.450 1.00 35.28 162 SER A CA 1
ATOM 1282 C C . SER A 1 162 ? 13.014 -14.146 -2.791 1.00 35.28 162 SER A C 1
ATOM 1284 O O . SER A 1 162 ? 12.486 -15.248 -2.895 1.00 35.28 162 SER A O 1
ATOM 1286 N N . TRP A 1 163 ? 12.334 -13.006 -2.941 1.00 45.94 163 TRP A N 1
ATOM 1287 C CA . TRP A 1 163 ? 10.898 -12.956 -3.195 1.00 45.94 163 TRP A CA 1
ATOM 1288 C C . TRP A 1 163 ? 10.605 -13.328 -4.657 1.00 45.94 163 TRP A C 1
ATOM 1290 O O . TRP A 1 163 ? 11.113 -12.691 -5.581 1.00 45.94 163 TRP A O 1
ATOM 1300 N N . ASP A 1 164 ? 9.801 -14.367 -4.872 1.00 33.81 164 ASP A N 1
ATOM 1301 C CA . ASP A 1 164 ? 9.497 -14.936 -6.195 1.00 33.81 164 ASP A CA 1
ATOM 1302 C C . ASP A 1 164 ? 8.440 -14.147 -6.988 1.00 33.81 164 ASP A C 1
ATOM 1304 O O . ASP A 1 164 ? 8.240 -14.389 -8.180 1.00 33.81 164 ASP A O 1
ATOM 1308 N N . GLY A 1 165 ? 7.824 -13.138 -6.366 1.00 34.25 165 GLY A N 1
ATOM 1309 C CA . GLY A 1 165 ? 6.873 -12.250 -7.027 1.00 34.25 165 GLY A CA 1
ATOM 1310 C C . GLY A 1 165 ? 5.420 -12.712 -6.966 1.00 34.25 165 GLY A C 1
ATOM 1311 O O . GLY A 1 165 ? 4.582 -12.070 -7.600 1.00 34.25 165 GLY A O 1
ATOM 1312 N N . THR A 1 166 ? 5.106 -13.777 -6.229 1.00 27.58 166 THR A N 1
ATOM 1313 C CA . THR A 1 166 ? 3.740 -14.305 -6.124 1.00 27.58 166 THR A CA 1
ATOM 1314 C C . THR A 1 166 ? 2.994 -13.716 -4.920 1.00 27.58 166 THR A C 1
ATOM 1316 O O . THR A 1 166 ? 3.463 -13.798 -3.785 1.00 27.58 166 THR A O 1
ATOM 1319 N N . LEU A 1 167 ? 1.834 -13.096 -5.184 1.00 31.14 167 LEU A N 1
ATOM 1320 C CA . LEU A 1 167 ? 0.782 -12.791 -4.201 1.00 31.14 167 LEU A CA 1
ATOM 1321 C C . LEU A 1 167 ? -0.329 -13.833 -4.316 1.00 31.14 167 LEU A C 1
ATOM 1323 O O . LEU A 1 167 ? -0.679 -14.159 -5.474 1.00 31.14 167 LEU A O 1
#

Foldseek 3Di:
DKDWDWAFADQDLPAQTFIKIKIGDPVDFAPVVVVVVQVVLQLVLLQVCLVVFVVVAPDVLHPDDSVQLDVQQDDSGRRDLLSQLVSCCVVVVDVDSLRSNVVCVVRPDPVRNCSVSRPRHHHPVVNQVSSVVRPIHMDGPCVQCRDPPRPCVVVVSVVSRPDPSDD

Sequence (167 aa):
MYQLINLCVEESELVEPVHILAFYSSWGPTRSEELDKLLAKIRDGCYLRAKNVVPKRNSPNYPFKLEHVTKIAGKGVAPRRNHVARAMVEAAYVENMKQAFPSISMIMDPHMLLLGCRGSKPLVEEAAKLVHDTGGFVVLAYPWTQNKSSPHHQDVERSWSSWDGTL